Protein AF-A0A6G3MMY3-F1 (afdb_monomer_lite)

Organism: Henneguya salminicola (NCBI:txid69463)

Secondary structure (DSSP, 8-state):
-HHHHHHHHHHHHHHTT-HHHHHHHHHHHHHTT-HHHHHHHHHHHHHHHHHHHHHHHHHH---S-TTTHHHHHHHHHHHHHHHHHHHHHHHHHHHT-TTHHHHHHHHHHHHHHHHHHHHHTT--

Sequence (124 aa):
QIQKILENKCEMCLDQRDNKNVERYFKLLSMVGSHQKGLSLFSRYLTSIINFEFEDSKITLIVSDEELRPVVYIGRLLQIISANIVKYQPMVDTYYGPGEVIYIAREIQSNCIPLLRTLLNQFY

Radius of gyration: 16.22 Å; chains: 1; bounding box: 34×23×50 Å

Structure (mmCIF, N/CA/C/O backbone):
data_AF-A0A6G3MMY3-F1
#
_entry.id   AF-A0A6G3MMY3-F1
#
loop_
_atom_site.group_PDB
_atom_site.id
_atom_site.type_symbol
_atom_site.label_atom_id
_atom_site.label_alt_id
_atom_site.label_comp_id
_atom_site.label_asym_id
_atom_site.label_entity_id
_atom_site.label_seq_id
_atom_site.pdbx_PDB_ins_code
_atom_site.Cartn_x
_atom_site.Cartn_y
_atom_site.Cartn_z
_atom_site.occupancy
_atom_site.B_iso_or_equiv
_atom_site.auth_seq_id
_atom_site.auth_comp_id
_atom_site.auth_asym_id
_atom_site.auth_atom_id
_atom_site.pdbx_PDB_model_num
ATOM 1 N N . GLN A 1 1 ? -9.893 9.400 22.752 1.00 83.31 1 GLN A N 1
ATOM 2 C CA . GLN A 1 1 ? -8.503 9.335 23.267 1.00 83.31 1 GLN A CA 1
ATOM 3 C C . GLN A 1 1 ? -7.758 8.093 22.767 1.00 83.31 1 GLN A C 1
ATOM 5 O O . GLN A 1 1 ? -6.683 8.253 22.210 1.00 83.31 1 GLN A O 1
ATOM 10 N N . ILE A 1 2 ? -8.328 6.884 22.885 1.00 91.31 2 ILE A N 1
ATOM 11 C CA . ILE A 1 2 ? -7.687 5.629 22.429 1.00 91.31 2 ILE A CA 1
ATOM 12 C C . ILE A 1 2 ? -7.460 5.580 20.908 1.00 91.31 2 ILE A C 1
ATOM 14 O O . ILE A 1 2 ? -6.366 5.218 20.490 1.00 91.31 2 ILE A O 1
ATOM 18 N N . GLN A 1 3 ? -8.439 6.006 20.098 1.00 93.69 3 GLN A N 1
ATOM 19 C CA . GLN A 1 3 ? -8.318 6.109 18.631 1.00 93.69 3 GLN A CA 1
ATOM 20 C C . GLN A 1 3 ? -7.018 6.807 18.209 1.00 93.69 3 GLN A C 1
ATOM 22 O O . GLN A 1 3 ? -6.160 6.201 17.581 1.00 93.69 3 GLN A O 1
ATOM 27 N N . LYS A 1 4 ? -6.815 8.040 18.685 1.00 94.44 4 LYS A N 1
ATOM 28 C CA . LYS A 1 4 ? -5.633 8.854 18.375 1.00 94.44 4 LYS 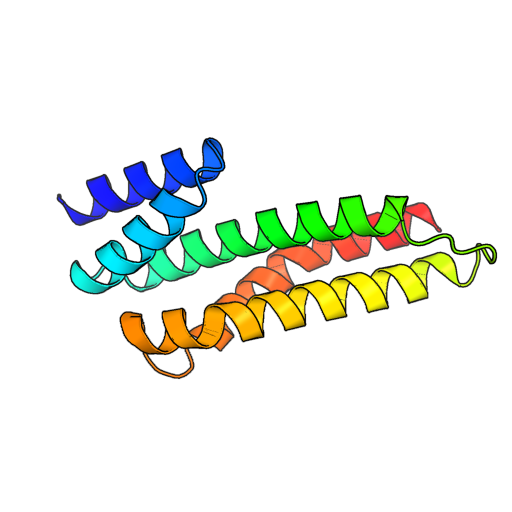A CA 1
ATOM 29 C C . LYS A 1 4 ? -4.312 8.207 18.813 1.00 94.44 4 LYS A C 1
ATOM 31 O O . LYS A 1 4 ? -3.303 8.349 18.135 1.00 94.44 4 LYS A O 1
ATOM 36 N N . ILE A 1 5 ? -4.305 7.469 19.927 1.00 96.19 5 ILE A N 1
ATOM 37 C CA . ILE A 1 5 ? -3.116 6.722 20.372 1.00 96.19 5 ILE A CA 1
ATOM 38 C C . ILE A 1 5 ? -2.790 5.596 19.386 1.00 96.19 5 ILE A C 1
ATOM 40 O O . ILE A 1 5 ? -1.625 5.403 19.046 1.00 96.19 5 ILE A O 1
ATOM 44 N N . LEU A 1 6 ? -3.800 4.848 18.935 1.00 96.38 6 LEU A N 1
ATOM 45 C CA . LEU A 1 6 ? -3.613 3.763 17.972 1.00 96.38 6 LEU A CA 1
ATOM 46 C C . LEU A 1 6 ? -3.219 4.289 16.590 1.00 96.38 6 LEU A C 1
ATOM 48 O O . LEU A 1 6 ? -2.341 3.707 15.963 1.00 96.38 6 LEU A O 1
ATOM 52 N N . GLU A 1 7 ? -3.802 5.404 16.150 1.00 96.25 7 GLU A N 1
ATOM 53 C CA . GLU A 1 7 ? -3.433 6.082 14.903 1.00 96.25 7 GLU A CA 1
ATOM 54 C C . GLU A 1 7 ? -1.963 6.508 14.924 1.00 96.25 7 GLU A C 1
ATOM 56 O O . GLU A 1 7 ? -1.210 6.127 14.031 1.00 96.25 7 GLU A O 1
ATOM 61 N N . ASN A 1 8 ? -1.524 7.196 15.984 1.00 96.44 8 ASN A N 1
ATOM 62 C CA . ASN A 1 8 ? -0.130 7.618 16.134 1.00 96.44 8 ASN A CA 1
ATOM 63 C C . ASN A 1 8 ? 0.830 6.419 16.172 1.00 96.44 8 ASN A C 1
ATOM 65 O O . ASN A 1 8 ? 1.887 6.449 15.552 1.00 96.44 8 ASN A O 1
ATOM 69 N N . LYS A 1 9 ? 0.471 5.341 16.880 1.00 96.19 9 LYS A N 1
ATOM 70 C CA . LYS A 1 9 ? 1.295 4.123 16.915 1.00 96.19 9 LYS A CA 1
ATOM 71 C C . LYS A 1 9 ? 1.379 3.448 15.550 1.00 96.19 9 LYS A C 1
ATOM 73 O O . LYS A 1 9 ? 2.446 2.970 15.183 1.00 96.19 9 LYS A O 1
ATOM 78 N N . CYS A 1 10 ? 0.279 3.428 14.802 1.00 95.25 10 CYS A N 1
ATOM 79 C CA . CYS A 1 10 ? 0.271 2.921 13.437 1.00 95.25 10 CYS A CA 1
ATOM 80 C C . CYS A 1 10 ? 1.193 3.755 12.541 1.00 95.25 10 CYS A C 1
ATOM 82 O O . CYS A 1 10 ? 1.989 3.179 11.807 1.00 95.25 10 CYS A O 1
ATOM 84 N N . GLU A 1 11 ? 1.129 5.086 12.632 1.00 95.69 11 GLU A N 1
ATOM 85 C CA . GLU A 1 11 ? 2.023 5.995 11.901 1.00 95.69 11 GLU A CA 1
ATOM 86 C C . GLU A 1 11 ? 3.497 5.730 12.234 1.00 95.69 11 GLU A C 1
ATOM 88 O O . GLU A 1 11 ? 4.294 5.528 11.325 1.00 95.69 11 GLU A O 1
ATOM 93 N N . MET A 1 12 ? 3.843 5.587 13.516 1.00 95.62 12 MET A N 1
ATOM 94 C CA . MET A 1 12 ? 5.209 5.236 13.924 1.00 95.62 12 MET A CA 1
ATOM 95 C C . MET A 1 12 ? 5.676 3.896 13.337 1.00 95.62 12 MET A C 1
ATOM 97 O O . MET A 1 12 ? 6.826 3.771 12.923 1.00 95.62 12 MET A O 1
ATOM 101 N N . CYS A 1 13 ? 4.800 2.887 13.280 1.00 94.94 13 CYS A N 1
ATOM 102 C CA . CYS A 1 13 ? 5.138 1.601 12.668 1.00 94.94 13 CYS A CA 1
ATOM 103 C C . CYS A 1 13 ? 5.343 1.707 11.151 1.00 94.94 13 CYS A C 1
ATOM 105 O O . CYS A 1 13 ? 6.190 0.990 10.620 1.00 94.94 13 CYS A O 1
ATOM 107 N N . LEU A 1 14 ? 4.619 2.599 10.461 1.00 93.00 14 LEU A N 1
ATOM 108 C CA . LEU A 1 14 ? 4.864 2.886 9.042 1.00 93.00 14 LEU A CA 1
ATOM 109 C C . LEU A 1 14 ? 6.262 3.469 8.842 1.00 93.00 14 LEU A C 1
ATOM 111 O O . LEU A 1 14 ? 7.007 2.985 7.991 1.00 93.00 14 LEU A O 1
ATOM 115 N N . ASP A 1 15 ? 6.628 4.458 9.658 1.00 92.31 15 ASP A N 1
ATOM 116 C CA . ASP A 1 15 ? 7.931 5.124 9.576 1.00 92.31 15 ASP A CA 1
ATOM 117 C C . ASP A 1 15 ? 9.082 4.148 9.876 1.00 92.31 15 ASP A C 1
ATOM 119 O O . ASP A 1 15 ? 10.139 4.201 9.248 1.00 92.31 15 ASP A O 1
ATOM 123 N N . GLN A 1 16 ? 8.855 3.197 10.787 1.00 92.94 16 GLN A N 1
ATOM 124 C CA . GLN A 1 16 ? 9.807 2.142 11.154 1.00 92.94 16 GLN A CA 1
ATOM 125 C C . GLN A 1 16 ? 9.786 0.923 10.218 1.00 92.94 16 GLN A C 1
ATOM 127 O O . GLN A 1 16 ? 10.569 -0.005 10.418 1.00 92.94 16 GLN A O 1
ATOM 132 N N . ARG A 1 17 ? 8.909 0.902 9.202 1.00 88.94 17 ARG A N 1
ATOM 133 C CA . ARG A 1 17 ? 8.686 -0.242 8.294 1.00 88.94 17 ARG A CA 1
ATOM 134 C C . ARG A 1 17 ? 8.362 -1.558 9.021 1.00 88.94 17 ARG A C 1
ATOM 136 O O . ARG A 1 17 ? 8.701 -2.645 8.554 1.00 88.94 17 ARG A O 1
ATOM 143 N N . ASP A 1 18 ? 7.671 -1.474 10.154 1.00 93.25 18 ASP A N 1
ATOM 144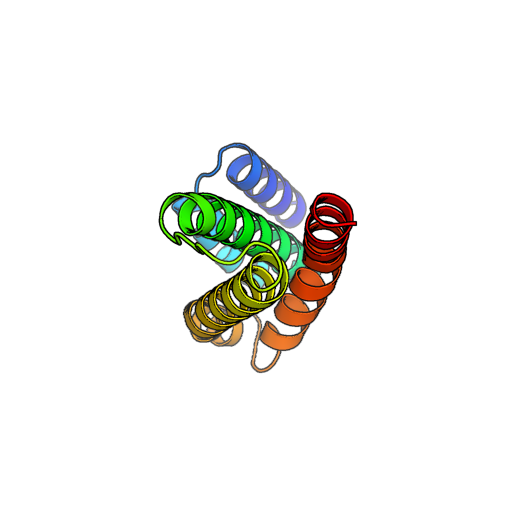 C CA . ASP A 1 18 ? 7.233 -2.639 10.925 1.00 93.25 18 ASP A CA 1
ATOM 145 C C . ASP A 1 18 ? 5.913 -3.190 10.368 1.00 93.25 18 ASP A C 1
ATOM 147 O O . ASP A 1 18 ? 4.823 -2.945 10.893 1.00 93.25 18 ASP A O 1
ATOM 151 N N . ASN A 1 19 ? 6.030 -3.951 9.278 1.00 90.62 19 ASN A N 1
ATOM 152 C CA . ASN A 1 19 ? 4.912 -4.563 8.552 1.00 90.62 19 ASN A CA 1
ATOM 153 C C . ASN A 1 19 ? 3.913 -5.274 9.479 1.00 90.62 19 ASN A C 1
ATOM 155 O O . ASN A 1 19 ? 2.699 -5.086 9.381 1.00 90.62 19 ASN A O 1
ATOM 159 N N . LYS A 1 20 ? 4.430 -6.065 10.425 1.00 92.38 20 LYS A N 1
ATOM 160 C CA . LYS A 1 20 ? 3.609 -6.883 11.321 1.00 92.38 20 LYS A CA 1
ATOM 161 C C . LYS A 1 20 ? 2.751 -6.012 12.231 1.00 92.38 20 LYS A C 1
ATOM 163 O O . LYS A 1 20 ? 1.571 -6.306 12.437 1.00 92.38 20 LYS A O 1
ATOM 168 N N . ASN A 1 21 ? 3.330 -4.954 12.797 1.00 94.62 21 ASN A N 1
ATOM 169 C CA . ASN A 1 21 ? 2.570 -4.062 13.660 1.00 94.62 21 ASN A CA 1
ATOM 170 C C . ASN A 1 21 ? 1.648 -3.129 12.869 1.00 94.62 21 ASN A C 1
ATOM 172 O O . ASN A 1 21 ? 0.561 -2.845 13.367 1.00 94.62 21 ASN A O 1
ATOM 176 N N . VAL A 1 22 ? 1.989 -2.732 11.639 1.00 96.12 22 VAL A N 1
ATOM 177 C CA . VAL A 1 22 ? 1.067 -1.980 10.767 1.00 96.12 22 VAL A CA 1
ATOM 178 C C . VAL A 1 22 ? -0.217 -2.772 10.513 1.00 96.12 22 VAL A C 1
ATOM 180 O O . VAL A 1 22 ? -1.305 -2.263 10.778 1.00 96.12 22 VAL A O 1
ATOM 183 N N . GLU A 1 23 ? -0.119 -4.038 10.095 1.00 95.81 23 GLU A N 1
ATOM 184 C CA . GLU A 1 23 ? -1.302 -4.887 9.879 1.00 95.81 23 GLU A CA 1
ATOM 185 C C . GLU A 1 23 ? -2.106 -5.095 11.170 1.00 95.81 23 GLU A C 1
ATOM 187 O O . GLU A 1 23 ? -3.338 -5.136 11.157 1.00 95.81 23 GLU A O 1
ATOM 192 N N . ARG A 1 24 ? -1.425 -5.197 12.316 1.00 96.81 24 ARG A N 1
ATOM 193 C CA . ARG A 1 24 ? -2.087 -5.296 13.620 1.00 96.81 24 ARG A CA 1
ATOM 194 C C . ARG A 1 24 ? -2.860 -4.022 13.958 1.00 96.81 24 ARG A C 1
ATOM 196 O O . ARG A 1 24 ? -4.016 -4.115 14.369 1.00 96.81 24 ARG A O 1
ATOM 203 N N . TYR A 1 25 ? -2.239 -2.852 13.827 1.00 97.25 25 TYR A N 1
ATOM 204 C CA . TYR A 1 25 ? -2.899 -1.585 14.129 1.00 97.25 25 TYR A CA 1
ATOM 205 C C . TYR A 1 25 ? -4.029 -1.295 13.152 1.00 97.25 25 TYR A C 1
ATOM 207 O O . TYR A 1 25 ? -5.070 -0.830 13.597 1.00 97.25 25 TYR A O 1
ATOM 215 N N . PHE A 1 26 ? -3.886 -1.661 11.879 1.00 97.12 26 PHE A N 1
ATOM 216 C CA . PHE A 1 26 ? -4.975 -1.607 10.908 1.00 97.12 26 PHE A CA 1
ATOM 217 C C . PHE A 1 26 ? -6.217 -2.352 11.420 1.00 97.12 26 PHE A C 1
ATOM 219 O O . PHE A 1 26 ? -7.286 -1.768 11.567 1.00 97.12 26 PHE A O 1
ATOM 226 N N . LYS A 1 27 ? -6.066 -3.609 11.851 1.00 97.38 27 LYS A N 1
ATOM 227 C CA . LYS A 1 27 ? -7.179 -4.377 12.438 1.00 97.38 27 LYS A CA 1
ATOM 228 C C . LYS A 1 27 ? -7.774 -3.684 13.665 1.00 97.38 27 LYS A C 1
ATOM 230 O O . LYS A 1 27 ? -8.990 -3.583 13.780 1.00 97.38 27 LYS A O 1
ATOM 235 N N . LEU A 1 28 ? -6.940 -3.165 14.567 1.00 97.31 28 LEU A N 1
ATOM 236 C CA . LEU A 1 28 ? -7.414 -2.471 15.770 1.00 97.31 28 LEU A CA 1
ATOM 237 C C . LEU A 1 28 ? -8.166 -1.172 15.451 1.00 97.31 28 LEU A C 1
ATOM 239 O O . LEU A 1 28 ? -9.152 -0.869 16.119 1.00 97.31 28 LEU A O 1
ATOM 243 N N . LEU A 1 29 ? -7.729 -0.419 14.440 1.00 97.25 29 LEU A N 1
ATOM 244 C CA . LEU A 1 29 ? -8.355 0.839 14.029 1.00 97.25 29 LEU A CA 1
ATOM 245 C C . LEU A 1 29 ? -9.788 0.627 13.530 1.00 97.25 29 LEU A C 1
ATOM 247 O O . LEU A 1 29 ? -10.654 1.447 13.844 1.00 97.25 29 LEU A O 1
ATOM 251 N N . SER A 1 30 ? -10.059 -0.495 12.851 1.00 96.31 30 SER A N 1
ATOM 252 C CA . SER A 1 30 ? -11.430 -0.876 12.482 1.00 96.31 30 SER A CA 1
ATOM 253 C C . SER A 1 30 ? -12.341 -1.046 13.707 1.00 96.31 30 SER A C 1
ATOM 255 O O . SER A 1 30 ? -13.460 -0.536 13.730 1.00 96.31 30 SER A O 1
ATOM 257 N N . MET A 1 31 ? -11.827 -1.664 14.775 1.00 95.69 31 MET A N 1
ATOM 258 C CA . MET A 1 31 ? -12.591 -2.000 15.983 1.00 95.69 31 MET A CA 1
ATOM 259 C C . MET A 1 31 ? -12.882 -0.790 16.873 1.00 95.69 31 MET A C 1
ATOM 261 O O . MET A 1 31 ? -13.860 -0.791 17.615 1.00 95.69 31 MET A O 1
ATOM 265 N N . VAL A 1 32 ? -12.041 0.247 16.821 1.00 95.19 32 VAL A N 1
ATOM 266 C CA . VAL A 1 32 ? -12.212 1.459 17.641 1.00 95.19 32 VAL A CA 1
ATOM 267 C C . VAL A 1 32 ? -12.955 2.581 16.915 1.00 95.19 32 VAL A C 1
ATOM 269 O O . VAL A 1 32 ? -13.031 3.685 17.446 1.00 95.19 32 VAL A O 1
ATOM 272 N N . GLY A 1 33 ? -13.489 2.335 15.715 1.00 91.81 33 GLY A N 1
ATOM 273 C CA . GLY A 1 33 ? -14.241 3.328 14.941 1.00 91.81 33 GLY A CA 1
ATOM 274 C C . GLY A 1 33 ? -13.384 4.313 14.133 1.00 91.81 33 GLY A C 1
ATOM 275 O O . GLY A 1 33 ? -13.926 5.267 13.585 1.00 91.81 33 GLY A O 1
ATOM 276 N N . SER A 1 34 ? -12.073 4.082 14.001 1.00 95.00 34 SER A N 1
ATOM 277 C CA . SER A 1 34 ? -11.168 4.888 13.158 1.00 95.00 34 SER A CA 1
ATOM 278 C C . SER A 1 34 ? -11.066 4.315 11.738 1.00 95.00 34 SER A C 1
ATOM 280 O O . SER A 1 34 ? -9.970 4.080 11.225 1.00 95.00 34 SER A O 1
ATOM 282 N N . HIS A 1 35 ? -12.213 4.074 11.092 1.00 94.75 35 HIS A N 1
ATOM 283 C CA . HIS A 1 35 ? -12.273 3.405 9.786 1.00 94.75 35 HIS A CA 1
ATOM 284 C C . HIS A 1 35 ? -11.516 4.180 8.694 1.00 94.75 35 HIS A C 1
ATOM 286 O O . HIS A 1 35 ? -10.507 3.715 8.170 1.00 94.75 35 HIS A O 1
ATOM 292 N N . GLN A 1 36 ? -11.938 5.410 8.400 1.00 94.56 36 GLN A N 1
ATOM 293 C CA . GLN A 1 36 ? -11.358 6.197 7.306 1.00 94.56 36 GLN A CA 1
ATOM 294 C C . GLN A 1 36 ? -9.854 6.452 7.489 1.00 94.56 36 GLN A C 1
ATOM 296 O O . GLN A 1 36 ? -9.068 6.327 6.550 1.00 94.56 36 GLN A O 1
ATOM 301 N N . LYS A 1 37 ? -9.430 6.768 8.720 1.00 95.94 37 LYS A N 1
ATOM 302 C CA . LYS A 1 37 ? -8.013 6.986 9.031 1.00 95.94 37 LYS A CA 1
ATOM 303 C C . LYS A 1 37 ? -7.206 5.694 8.894 1.00 95.94 37 LYS A C 1
ATOM 305 O O . LYS A 1 37 ? -6.110 5.736 8.346 1.00 95.94 37 LYS A O 1
ATOM 310 N N . GLY A 1 38 ? -7.745 4.559 9.339 1.00 96.94 38 GLY A N 1
ATOM 311 C CA . GLY A 1 38 ? -7.107 3.255 9.168 1.00 96.94 38 GLY A CA 1
ATOM 312 C C . GLY A 1 38 ? -6.910 2.880 7.700 1.00 96.94 38 GLY A C 1
ATOM 313 O O . GLY A 1 38 ? -5.804 2.499 7.328 1.00 96.94 38 GLY A O 1
ATOM 314 N N . LEU A 1 39 ? -7.928 3.081 6.855 1.00 97.44 39 LEU A N 1
ATOM 315 C CA . LEU A 1 39 ? -7.814 2.878 5.407 1.00 97.44 39 LEU A CA 1
ATOM 316 C C . LEU A 1 39 ? -6.752 3.789 4.789 1.00 97.44 39 LEU A C 1
ATOM 318 O O . LEU A 1 39 ? -5.890 3.306 4.068 1.00 97.44 39 LEU A O 1
ATOM 322 N N . SER A 1 40 ? -6.748 5.084 5.120 1.00 96.50 40 SER A N 1
ATOM 323 C CA . SER A 1 40 ? -5.737 6.032 4.627 1.00 96.50 40 SER A CA 1
ATOM 324 C C . SER A 1 40 ? -4.306 5.631 5.024 1.00 96.50 40 SER A C 1
ATOM 326 O O . SER A 1 40 ? -3.395 5.638 4.192 1.00 96.50 40 SER A O 1
ATOM 328 N N . LEU A 1 41 ? -4.091 5.224 6.280 1.00 96.31 41 LEU A N 1
ATOM 329 C CA . LEU A 1 41 ? -2.788 4.742 6.753 1.00 96.31 41 LEU A CA 1
ATOM 330 C C . LEU A 1 41 ? -2.363 3.453 6.047 1.00 96.31 41 LEU A C 1
ATOM 332 O O . LEU A 1 41 ? -1.193 3.299 5.698 1.00 96.31 41 LEU A O 1
ATOM 336 N N . PHE A 1 42 ? -3.307 2.554 5.785 1.00 96.75 42 PHE A N 1
ATOM 337 C CA . PHE A 1 42 ? -3.032 1.313 5.074 1.00 96.75 42 PHE A CA 1
ATOM 338 C C . PHE A 1 42 ? -2.788 1.533 3.574 1.00 96.75 42 PHE A C 1
ATOM 340 O O . PHE A 1 42 ? -1.927 0.885 2.991 1.00 96.75 42 PHE A O 1
ATOM 347 N N . SER A 1 43 ? -3.430 2.516 2.944 1.00 96.50 43 SER A N 1
ATOM 348 C CA . SER A 1 43 ? -3.088 2.928 1.577 1.00 96.50 43 SER A CA 1
ATOM 349 C C . SER A 1 43 ? -1.653 3.446 1.486 1.00 96.50 43 SER A C 1
ATOM 351 O O . SER A 1 43 ? -0.922 3.091 0.558 1.00 96.50 43 SER A O 1
ATOM 353 N N . ARG A 1 44 ? -1.207 4.243 2.470 1.00 95.44 44 ARG A N 1
ATOM 354 C CA . ARG A 1 44 ? 0.193 4.702 2.569 1.00 95.44 44 ARG A CA 1
ATOM 355 C C . ARG A 1 44 ? 1.157 3.532 2.755 1.00 95.44 44 ARG A C 1
ATOM 357 O O . ARG A 1 44 ? 2.212 3.511 2.127 1.00 95.44 44 ARG A O 1
ATOM 364 N N . TYR A 1 45 ? 0.780 2.564 3.587 1.00 95.81 45 TYR A N 1
ATOM 365 C CA . TYR A 1 45 ? 1.531 1.330 3.782 1.00 95.81 45 TYR A CA 1
ATOM 366 C C . TYR A 1 45 ? 1.723 0.554 2.477 1.00 95.81 45 TYR A C 1
ATOM 368 O O . TYR A 1 45 ? 2.848 0.264 2.084 1.00 95.81 45 TYR A O 1
ATOM 376 N N . LEU A 1 46 ? 0.633 0.261 1.767 1.00 95.81 46 LEU A N 1
ATOM 377 C CA . LEU A 1 46 ? 0.711 -0.483 0.514 1.00 95.81 46 LEU A CA 1
ATOM 378 C C . LEU A 1 46 ? 1.483 0.289 -0.553 1.00 95.81 46 LEU A C 1
ATOM 380 O O . LEU A 1 46 ? 2.273 -0.306 -1.274 1.00 95.81 46 LEU A O 1
ATOM 384 N N . THR A 1 47 ? 1.328 1.614 -0.610 1.00 95.00 47 THR A N 1
ATOM 385 C CA . THR A 1 47 ? 2.123 2.461 -1.511 1.00 95.00 47 THR A CA 1
ATOM 386 C C . THR A 1 47 ? 3.626 2.301 -1.246 1.00 95.00 47 THR A C 1
ATOM 388 O O . THR A 1 47 ? 4.407 2.223 -2.192 1.00 95.00 47 THR A O 1
ATOM 391 N N . SER A 1 48 ? 4.059 2.217 0.019 1.00 93.25 48 SER A N 1
ATOM 392 C CA . SER A 1 48 ? 5.483 2.049 0.339 1.00 93.25 48 SER A CA 1
ATOM 393 C C . SER A 1 48 ? 6.015 0.664 -0.048 1.00 93.25 48 SER A C 1
ATOM 395 O O . SER A 1 48 ? 7.126 0.581 -0.573 1.00 93.25 48 SER A O 1
ATOM 397 N N . ILE A 1 49 ? 5.213 -0.394 0.128 1.00 94.31 49 ILE A N 1
ATOM 398 C CA . ILE A 1 49 ? 5.534 -1.750 -0.350 1.00 94.31 49 ILE A CA 1
ATOM 399 C C . ILE A 1 49 ? 5.653 -1.764 -1.872 1.00 94.31 49 ILE A C 1
ATOM 401 O O . ILE A 1 49 ? 6.661 -2.219 -2.400 1.00 94.31 49 ILE A O 1
ATOM 405 N N . ILE A 1 50 ? 4.655 -1.222 -2.571 1.00 94.62 50 ILE A N 1
ATOM 406 C CA . ILE A 1 50 ? 4.602 -1.187 -4.036 1.00 94.62 50 ILE A CA 1
ATOM 407 C C . ILE A 1 50 ? 5.817 -0.452 -4.599 1.00 94.62 50 ILE A C 1
ATOM 409 O O . ILE A 1 50 ? 6.446 -0.944 -5.530 1.00 94.62 50 ILE A O 1
ATOM 413 N N . ASN A 1 51 ? 6.180 0.696 -4.020 1.00 92.25 51 ASN A N 1
ATOM 414 C CA . ASN A 1 51 ? 7.364 1.438 -4.442 1.00 92.25 51 ASN A CA 1
ATOM 415 C C . ASN A 1 51 ? 8.639 0.611 -4.242 1.00 92.25 51 ASN A C 1
ATOM 417 O O . ASN A 1 51 ? 9.475 0.562 -5.137 1.00 92.25 51 ASN A O 1
ATOM 421 N N . PHE A 1 52 ? 8.783 -0.061 -3.097 1.00 92.25 52 PHE A N 1
ATOM 422 C CA . PHE A 1 52 ? 9.935 -0.920 -2.835 1.00 92.25 52 PHE A CA 1
ATOM 423 C C . PHE A 1 52 ? 10.022 -2.090 -3.827 1.00 92.25 52 PHE A C 1
ATOM 425 O O . PHE A 1 52 ? 11.064 -2.287 -4.446 1.00 92.25 52 PHE A O 1
ATOM 432 N N . GLU A 1 53 ? 8.922 -2.821 -4.029 1.00 94.44 53 GLU A N 1
ATOM 433 C CA . GLU A 1 53 ? 8.845 -3.936 -4.982 1.00 94.44 53 GLU A CA 1
ATOM 434 C C . GLU A 1 53 ? 9.087 -3.473 -6.424 1.00 94.44 53 GLU A C 1
ATOM 436 O O . GLU A 1 53 ? 9.692 -4.188 -7.222 1.00 94.44 53 GLU A O 1
ATOM 441 N N . PHE A 1 54 ? 8.640 -2.266 -6.774 1.00 92.88 54 PHE A N 1
ATOM 442 C CA . PHE A 1 54 ? 8.862 -1.701 -8.096 1.00 92.88 54 PHE A CA 1
ATOM 443 C C . PHE A 1 54 ? 10.329 -1.331 -8.330 1.00 92.88 54 PHE A C 1
ATOM 445 O O . PHE A 1 54 ? 10.877 -1.701 -9.370 1.00 92.88 54 PHE A O 1
ATOM 452 N N . GLU A 1 55 ? 10.978 -0.657 -7.377 1.00 90.56 55 GLU A N 1
ATOM 453 C CA . GLU A 1 55 ? 12.414 -0.360 -7.453 1.00 90.56 55 GLU A CA 1
ATOM 454 C C . GLU A 1 55 ? 13.249 -1.642 -7.561 1.00 90.56 55 GLU A C 1
ATOM 456 O O . GLU A 1 55 ? 14.101 -1.739 -8.442 1.00 90.56 55 GLU A O 1
ATOM 461 N N . ASP A 1 56 ? 12.944 -2.656 -6.749 1.00 92.56 56 ASP A N 1
ATOM 462 C CA . ASP A 1 56 ? 13.602 -3.966 -6.812 1.00 92.56 56 ASP A CA 1
ATOM 463 C C . ASP A 1 56 ? 13.374 -4.658 -8.171 1.00 92.56 56 ASP A C 1
ATOM 465 O O . ASP A 1 5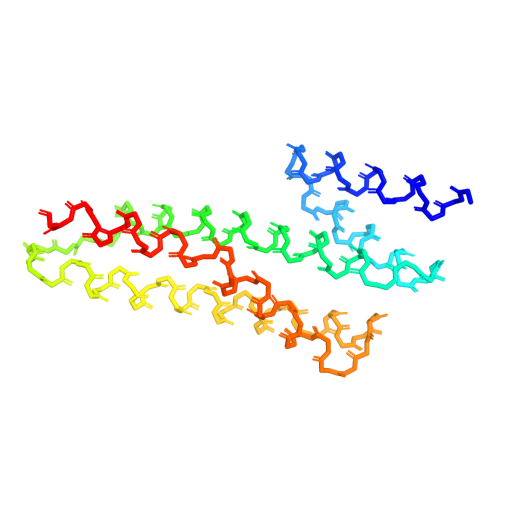6 ? 14.296 -5.195 -8.793 1.00 92.56 56 ASP A O 1
ATOM 469 N N . SER A 1 57 ? 12.157 -4.555 -8.717 1.00 90.94 57 SER A N 1
ATOM 470 C CA . SER A 1 57 ? 11.851 -5.113 -10.035 1.00 90.94 57 SER A CA 1
ATOM 471 C C . SER A 1 57 ? 12.627 -4.445 -11.170 1.00 90.94 57 SER A C 1
ATOM 473 O O . SER A 1 57 ? 12.989 -5.123 -12.123 1.00 90.94 57 SER A O 1
ATOM 475 N N . LYS A 1 58 ? 12.946 -3.148 -11.076 1.00 86.88 58 LYS A N 1
ATOM 476 C CA . LYS A 1 58 ? 13.750 -2.458 -12.098 1.00 86.88 58 LYS A CA 1
ATOM 477 C C . LYS A 1 58 ? 15.201 -2.939 -12.134 1.00 86.88 58 LYS A C 1
ATOM 479 O O . LYS A 1 58 ? 15.817 -2.892 -13.191 1.00 86.88 58 LYS A O 1
ATOM 484 N N . ILE A 1 59 ? 15.738 -3.421 -11.011 1.00 83.81 59 ILE A N 1
ATOM 485 C CA . ILE A 1 59 ? 17.090 -4.000 -10.945 1.00 83.81 59 ILE A CA 1
ATOM 486 C C . ILE A 1 59 ? 17.131 -5.348 -11.676 1.00 83.81 59 ILE A C 1
ATOM 488 O O . ILE A 1 59 ? 18.109 -5.672 -12.345 1.00 83.81 59 ILE A O 1
ATOM 492 N N . THR A 1 60 ? 16.065 -6.139 -11.551 1.00 83.88 60 THR A N 1
ATOM 493 C CA . THR A 1 60 ? 15.997 -7.503 -12.100 1.00 83.88 60 THR A CA 1
ATOM 494 C C . THR A 1 60 ? 15.472 -7.558 -13.533 1.00 83.88 60 THR A C 1
ATOM 496 O O . THR A 1 60 ? 15.765 -8.503 -14.267 1.00 83.88 60 THR A O 1
ATOM 499 N N . LEU A 1 61 ? 14.707 -6.552 -13.955 1.00 85.81 61 LEU A N 1
ATOM 500 C CA . LEU A 1 61 ? 14.043 -6.522 -15.248 1.00 85.81 61 LEU A CA 1
ATOM 501 C C . LEU A 1 61 ? 14.911 -5.809 -16.293 1.00 85.81 61 LEU A C 1
ATOM 503 O O . LEU A 1 61 ? 14.831 -4.599 -16.492 1.00 85.81 61 LEU A O 1
ATOM 507 N N . ILE A 1 62 ? 15.752 -6.588 -16.971 1.00 82.69 62 ILE A N 1
ATOM 508 C CA . ILE A 1 62 ? 16.646 -6.089 -18.020 1.00 82.69 62 ILE A CA 1
ATOM 509 C C . ILE A 1 62 ? 15.841 -5.861 -19.305 1.00 82.69 62 ILE A C 1
ATOM 511 O O . ILE A 1 62 ? 15.410 -6.815 -19.951 1.00 82.69 62 ILE A O 1
ATOM 515 N N . VAL A 1 63 ? 15.667 -4.595 -19.696 1.00 84.81 63 VAL A N 1
ATOM 516 C CA . VAL A 1 63 ? 15.084 -4.213 -20.994 1.00 84.81 63 VAL A CA 1
ATOM 517 C C . VAL A 1 63 ? 16.185 -3.653 -21.887 1.00 84.81 63 VAL A C 1
ATOM 519 O O . VAL A 1 63 ? 16.694 -2.553 -21.649 1.00 84.81 63 VAL A O 1
ATOM 522 N N . SER A 1 64 ? 16.563 -4.437 -22.898 1.00 84.25 64 SER A N 1
ATOM 523 C CA . SER A 1 64 ? 17.617 -4.093 -23.860 1.00 84.25 64 SER A CA 1
ATOM 524 C C . SER A 1 64 ? 17.224 -2.948 -24.791 1.00 84.25 64 SER A C 1
ATOM 526 O O . SER A 1 64 ? 18.085 -2.187 -25.210 1.00 84.25 64 SER A O 1
ATOM 528 N N . ASP A 1 65 ? 15.934 -2.836 -25.102 1.00 87.75 65 ASP A N 1
ATOM 529 C CA . ASP A 1 65 ? 15.379 -1.771 -25.931 1.00 87.75 65 ASP A CA 1
ATOM 530 C C . ASP A 1 65 ? 15.014 -0.562 -25.054 1.00 87.75 65 ASP A C 1
ATOM 532 O O . ASP A 1 65 ? 14.165 -0.651 -24.161 1.00 87.75 65 ASP A O 1
ATOM 536 N N . GLU A 1 66 ? 15.698 0.559 -25.277 1.00 83.94 66 GLU A N 1
ATOM 537 C CA . GLU A 1 66 ? 15.502 1.785 -24.500 1.00 83.94 66 GLU A CA 1
ATOM 538 C C . GLU A 1 66 ? 14.149 2.446 -24.767 1.00 83.94 66 GLU A C 1
ATOM 540 O O . GLU A 1 66 ? 13.562 2.992 -23.834 1.00 83.94 66 GLU A O 1
ATOM 545 N N . GLU A 1 67 ? 13.617 2.334 -25.986 1.00 85.19 67 GLU A N 1
ATOM 546 C CA . GLU A 1 67 ? 12.323 2.910 -26.365 1.00 85.19 67 GLU A CA 1
ATOM 547 C C . GLU A 1 67 ? 11.162 2.136 -25.727 1.00 85.19 67 GLU A C 1
ATOM 549 O O . GLU A 1 67 ? 10.138 2.715 -25.359 1.00 85.19 67 GLU A O 1
ATOM 554 N N . LEU A 1 68 ? 11.328 0.823 -25.531 1.00 87.19 68 LEU A N 1
ATOM 555 C CA . LEU A 1 68 ? 10.321 -0.027 -24.885 1.00 87.19 68 LEU A CA 1
ATOM 556 C C . LEU A 1 68 ? 10.387 0.000 -23.353 1.00 87.19 68 LEU A C 1
ATOM 558 O O . LEU A 1 68 ? 9.387 -0.295 -22.688 1.00 87.19 68 LEU A O 1
ATOM 562 N N . ARG A 1 69 ? 11.535 0.365 -22.769 1.00 86.75 69 ARG A N 1
ATOM 563 C CA . ARG A 1 69 ? 11.762 0.367 -21.312 1.00 86.75 69 ARG A CA 1
ATOM 564 C C . ARG A 1 69 ? 10.678 1.106 -20.505 1.00 86.75 69 ARG A C 1
ATOM 566 O O . ARG A 1 69 ? 10.216 0.522 -19.519 1.00 86.75 69 ARG A O 1
ATOM 573 N N . PRO A 1 70 ? 10.193 2.305 -20.895 1.00 85.00 70 PRO A N 1
ATOM 574 C CA . 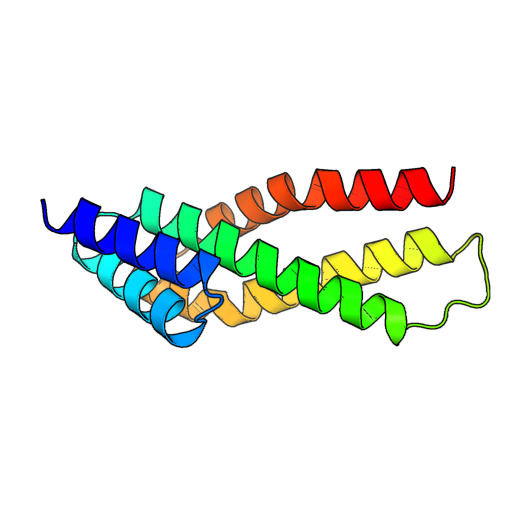PRO A 1 70 ? 9.144 3.002 -20.152 1.00 85.00 70 PRO A CA 1
ATOM 575 C C . PRO A 1 70 ? 7.837 2.205 -20.114 1.00 85.00 70 PRO A C 1
ATOM 577 O O . PRO A 1 70 ? 7.243 2.029 -19.051 1.00 85.00 70 PRO A O 1
ATOM 580 N N . VAL A 1 71 ? 7.405 1.677 -21.264 1.00 88.56 71 VAL A N 1
ATOM 581 C CA . VAL A 1 71 ? 6.153 0.915 -21.398 1.00 88.56 71 VAL A CA 1
ATOM 582 C C . VAL A 1 71 ? 6.208 -0.358 -20.559 1.00 88.56 71 VAL A C 1
ATOM 584 O O . VAL A 1 71 ? 5.259 -0.680 -19.840 1.00 88.56 71 VAL A O 1
ATOM 587 N N . VAL A 1 72 ? 7.344 -1.055 -20.598 1.00 90.94 72 VAL A N 1
ATOM 588 C CA . VAL A 1 72 ? 7.568 -2.272 -19.816 1.00 90.94 72 VAL A CA 1
ATOM 589 C C . VAL A 1 72 ? 7.532 -1.975 -18.313 1.00 90.94 72 VAL A C 1
ATOM 591 O O . VAL A 1 72 ? 6.869 -2.692 -17.559 1.00 90.94 72 VAL A O 1
ATOM 594 N N . TYR A 1 73 ? 8.178 -0.898 -17.863 1.00 90.31 73 TYR A N 1
ATOM 595 C CA . TYR A 1 73 ? 8.154 -0.506 -16.455 1.00 90.31 73 TYR A CA 1
ATOM 596 C C . TYR A 1 73 ? 6.761 -0.073 -15.981 1.00 90.31 73 TYR A C 1
ATOM 598 O O . TYR A 1 73 ? 6.351 -0.450 -14.883 1.00 90.31 73 TYR A O 1
ATOM 606 N N . ILE A 1 74 ? 5.994 0.648 -16.804 1.00 89.56 74 ILE A N 1
ATOM 607 C CA . ILE A 1 74 ? 4.594 0.985 -16.500 1.00 89.56 74 ILE A CA 1
ATOM 608 C C . ILE A 1 74 ? 3.770 -0.293 -16.322 1.00 89.56 74 ILE A C 1
ATOM 610 O O . ILE A 1 74 ? 3.065 -0.441 -15.321 1.00 89.56 74 ILE A O 1
ATOM 614 N N . GLY A 1 75 ? 3.892 -1.241 -17.256 1.00 91.75 75 GLY A N 1
ATOM 615 C CA . GLY A 1 75 ? 3.224 -2.538 -17.161 1.00 91.75 75 GLY A CA 1
ATOM 616 C C . GLY A 1 75 ? 3.595 -3.284 -15.877 1.00 91.75 75 GLY A C 1
ATOM 617 O O . GLY A 1 75 ? 2.720 -3.820 -15.194 1.00 91.75 75 GLY A O 1
ATOM 618 N N . ARG A 1 76 ? 4.876 -3.255 -15.496 1.00 93.38 76 ARG A N 1
ATOM 619 C CA . ARG A 1 76 ? 5.358 -3.882 -14.263 1.00 93.38 76 ARG A CA 1
ATOM 620 C C . ARG A 1 76 ? 4.779 -3.233 -13.005 1.00 93.38 76 ARG A C 1
ATOM 622 O O . ARG A 1 76 ? 4.323 -3.954 -12.120 1.00 93.38 76 ARG A O 1
ATOM 629 N N . LEU A 1 77 ? 4.741 -1.903 -12.933 1.00 92.31 77 LEU A N 1
ATOM 630 C CA . LEU A 1 77 ? 4.150 -1.184 -11.801 1.00 92.31 77 LEU A CA 1
ATOM 631 C C . LEU A 1 77 ? 2.665 -1.535 -11.626 1.00 92.31 77 LEU A C 1
ATOM 633 O O . LEU A 1 77 ? 2.226 -1.821 -10.514 1.00 92.31 77 LEU A O 1
ATOM 637 N N . LEU A 1 78 ? 1.897 -1.574 -12.720 1.00 92.94 78 LEU A N 1
ATOM 638 C CA . LEU A 1 78 ? 0.474 -1.933 -12.679 1.00 92.94 78 LEU A CA 1
ATOM 639 C C . LEU A 1 78 ? 0.248 -3.366 -12.177 1.00 92.94 78 LEU A C 1
ATOM 641 O O . LEU A 1 78 ? -0.670 -3.601 -11.389 1.00 92.94 78 LEU A O 1
ATOM 645 N N . GLN A 1 79 ? 1.100 -4.313 -12.580 1.00 95.31 79 GLN A N 1
ATOM 646 C CA . GLN A 1 79 ? 1.054 -5.688 -12.073 1.00 95.31 79 GLN A CA 1
ATOM 647 C C . GLN A 1 79 ? 1.319 -5.749 -10.564 1.00 95.31 79 GLN A C 1
ATOM 649 O O . GLN A 1 79 ? 0.584 -6.425 -9.848 1.00 95.31 79 GLN A O 1
ATOM 654 N N . ILE A 1 80 ? 2.330 -5.023 -10.074 1.00 95.81 80 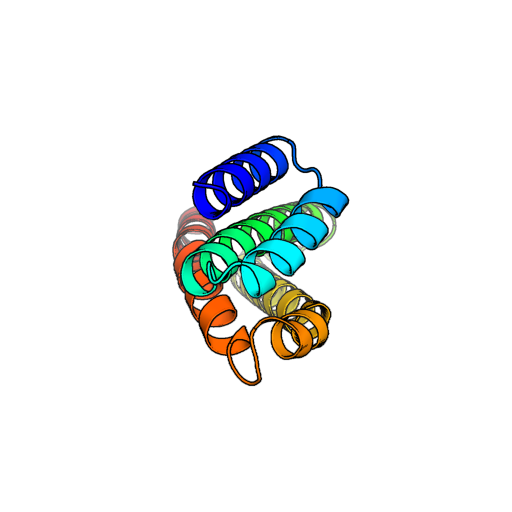ILE A N 1
ATOM 655 C CA . ILE A 1 80 ? 2.679 -4.969 -8.644 1.00 95.81 80 ILE A CA 1
ATOM 656 C C . ILE A 1 80 ? 1.535 -4.361 -7.822 1.00 95.81 80 ILE A C 1
ATOM 658 O O . ILE A 1 80 ? 1.164 -4.909 -6.780 1.00 95.81 80 ILE A O 1
ATOM 662 N N . ILE A 1 81 ? 0.931 -3.269 -8.306 1.00 94.81 81 ILE A N 1
ATOM 663 C CA . ILE A 1 81 ? -0.242 -2.646 -7.676 1.00 94.81 81 ILE A CA 1
ATOM 664 C C . ILE A 1 81 ? -1.393 -3.655 -7.586 1.00 94.81 81 ILE A C 1
ATOM 666 O O . ILE A 1 81 ? -1.945 -3.869 -6.506 1.00 94.81 81 ILE A O 1
ATOM 670 N N . SER A 1 82 ? -1.735 -4.305 -8.704 1.00 95.81 82 SER A N 1
ATOM 671 C CA . SER A 1 82 ? -2.825 -5.283 -8.756 1.00 95.81 82 SER A CA 1
ATOM 672 C C . SER A 1 82 ? -2.582 -6.461 -7.808 1.00 95.81 82 SER A C 1
ATOM 674 O O . SER A 1 82 ? -3.475 -6.818 -7.040 1.00 95.81 82 SER A O 1
ATOM 676 N N . ALA A 1 83 ? -1.364 -7.011 -7.792 1.00 97.31 83 ALA A N 1
ATOM 677 C CA . ALA A 1 83 ? -0.999 -8.123 -6.921 1.00 97.31 83 ALA A CA 1
ATOM 678 C C . ALA A 1 83 ? -1.146 -7.767 -5.432 1.00 97.31 83 ALA A C 1
ATOM 680 O O . ALA A 1 83 ? -1.708 -8.552 -4.667 1.00 97.31 83 ALA A O 1
ATOM 681 N N . ASN A 1 84 ? -0.703 -6.574 -5.020 1.00 96.56 84 ASN A N 1
ATOM 682 C CA . ASN A 1 84 ? -0.834 -6.122 -3.633 1.00 96.56 84 ASN A CA 1
ATOM 683 C C . ASN A 1 84 ? -2.294 -5.860 -3.238 1.00 96.56 84 ASN A C 1
ATOM 685 O O . ASN A 1 84 ? -2.708 -6.254 -2.148 1.00 96.56 84 ASN A O 1
ATOM 689 N N . ILE A 1 85 ? -3.098 -5.262 -4.122 1.00 96.38 85 ILE A N 1
ATOM 690 C CA . ILE A 1 85 ? -4.533 -5.061 -3.876 1.00 96.38 85 ILE A CA 1
ATOM 691 C C . ILE A 1 85 ? -5.234 -6.410 -3.666 1.00 96.38 85 ILE A C 1
ATOM 693 O O . ILE A 1 85 ? -5.910 -6.592 -2.655 1.00 96.38 85 ILE A O 1
ATOM 697 N N . VAL A 1 86 ? -5.022 -7.376 -4.566 1.00 97.06 86 VAL A N 1
ATOM 698 C CA . VAL A 1 86 ? -5.627 -8.717 -4.475 1.00 97.06 86 VAL A CA 1
ATOM 699 C C . VAL A 1 86 ? -5.171 -9.449 -3.210 1.00 97.06 86 VAL A C 1
ATOM 701 O O . VAL A 1 86 ? -5.990 -10.050 -2.517 1.00 97.06 86 VAL A O 1
ATOM 704 N N . LYS A 1 87 ? -3.880 -9.364 -2.868 1.00 97.00 87 LYS A N 1
ATOM 705 C CA . LYS A 1 87 ? -3.308 -9.985 -1.664 1.00 97.00 87 LYS A CA 1
ATOM 706 C C . LYS A 1 87 ? -3.984 -9.499 -0.381 1.00 97.00 87 LYS A C 1
ATOM 708 O O . LYS A 1 87 ? -4.243 -10.303 0.512 1.00 97.00 87 LYS A O 1
ATOM 713 N N . TYR A 1 88 ? -4.243 -8.196 -0.271 1.00 96.62 88 TYR A N 1
ATOM 714 C CA . TYR A 1 88 ? -4.749 -7.590 0.962 1.00 96.62 88 TYR A CA 1
ATOM 715 C C . TYR A 1 88 ? -6.269 -7.411 1.003 1.00 96.62 88 TYR A C 1
ATOM 717 O O . TYR A 1 88 ? -6.810 -7.182 2.087 1.00 96.62 88 TYR A O 1
ATOM 725 N N . GLN A 1 89 ? -6.966 -7.589 -0.122 1.00 97.25 89 GLN A N 1
ATOM 726 C CA . GLN A 1 89 ? -8.423 -7.499 -0.199 1.00 97.25 89 GLN A CA 1
ATOM 727 C C . GLN A 1 89 ? -9.152 -8.327 0.877 1.00 97.25 89 GLN A C 1
ATOM 729 O O . GLN A 1 89 ? -9.988 -7.744 1.565 1.00 97.25 89 GLN A O 1
ATOM 734 N N . PRO A 1 90 ? -8.828 -9.615 1.131 1.00 97.44 90 PRO A N 1
ATOM 735 C CA . PRO A 1 90 ? -9.556 -10.399 2.132 1.00 97.44 90 PRO A CA 1
ATOM 736 C C . PRO A 1 90 ? -9.489 -9.790 3.536 1.00 97.44 90 PRO A C 1
ATOM 738 O O . PRO A 1 90 ? -10.458 -9.842 4.292 1.00 97.44 90 PRO A O 1
ATOM 741 N N . MET A 1 91 ? -8.351 -9.187 3.894 1.00 96.69 91 MET A N 1
ATOM 742 C CA . MET A 1 91 ? -8.191 -8.517 5.183 1.00 96.69 91 MET A CA 1
ATOM 743 C C . MET A 1 91 ? -9.010 -7.226 5.237 1.00 96.69 91 MET A C 1
ATOM 745 O O . MET A 1 91 ? -9.665 -6.965 6.241 1.00 96.69 91 MET A O 1
ATOM 749 N N . VAL A 1 92 ? -8.993 -6.429 4.169 1.00 97.88 92 VAL A N 1
ATOM 750 C CA . VAL A 1 92 ? -9.792 -5.199 4.089 1.00 97.88 92 VAL A CA 1
ATOM 751 C C . VAL A 1 92 ? -11.280 -5.529 4.199 1.00 97.88 92 VAL A C 1
ATOM 753 O O . VAL A 1 92 ? -11.950 -4.985 5.071 1.00 97.88 92 VAL A O 1
ATOM 756 N N . ASP A 1 93 ? -11.763 -6.494 3.417 1.00 97.50 93 ASP A N 1
ATOM 757 C CA . ASP A 1 93 ? -13.168 -6.905 3.424 1.00 97.50 93 ASP A CA 1
ATOM 758 C C . ASP A 1 93 ? -13.596 -7.451 4.801 1.00 97.50 93 ASP A C 1
ATOM 760 O O . ASP A 1 93 ? -14.701 -7.172 5.260 1.00 97.50 93 ASP A O 1
ATOM 764 N N . THR A 1 94 ? -12.705 -8.167 5.502 1.00 97.75 94 THR A N 1
ATOM 765 C CA . THR A 1 94 ? -12.982 -8.720 6.843 1.00 97.75 94 THR A CA 1
ATOM 766 C C . THR A 1 94 ? -13.131 -7.643 7.919 1.00 97.75 94 THR A C 1
ATOM 768 O O . THR A 1 94 ? -13.990 -7.767 8.790 1.00 97.75 94 THR A O 1
ATOM 771 N N . TYR A 1 95 ? -12.268 -6.623 7.918 1.00 97.38 95 TYR A N 1
ATOM 772 C CA . TYR A 1 95 ? -12.189 -5.663 9.028 1.00 97.38 95 TYR A CA 1
ATOM 773 C C . TYR A 1 95 ? -12.888 -4.335 8.740 1.00 97.38 95 TYR A C 1
ATOM 775 O O . TYR A 1 95 ? -13.376 -3.707 9.672 1.00 97.38 95 TYR A O 1
ATOM 783 N N . TYR A 1 96 ? -12.940 -3.910 7.481 1.00 97.38 96 TYR A N 1
ATOM 784 C CA . TYR A 1 96 ? -13.477 -2.610 7.075 1.00 97.38 96 TYR A CA 1
ATOM 785 C C . TYR A 1 96 ? -14.763 -2.723 6.253 1.00 97.38 96 TYR A C 1
ATOM 787 O O . TYR A 1 96 ? -15.513 -1.756 6.163 1.00 97.38 96 TYR A O 1
ATOM 795 N N . GLY A 1 97 ? -15.051 -3.912 5.722 1.00 96.12 97 GLY A N 1
ATOM 796 C CA . GLY A 1 97 ? -16.264 -4.201 4.974 1.00 96.12 97 GLY A CA 1
ATOM 797 C C . GLY A 1 97 ? -16.035 -4.305 3.465 1.00 96.12 97 GLY A C 1
ATOM 798 O O . GLY A 1 97 ? -15.009 -3.860 2.940 1.00 96.12 97 GLY A O 1
ATOM 799 N N . PRO A 1 98 ? -16.991 -4.927 2.755 1.00 94.62 98 PRO A N 1
ATOM 800 C CA . PRO A 1 98 ? -16.860 -5.209 1.335 1.00 94.62 98 PRO A CA 1
ATOM 801 C C . PRO A 1 98 ? -16.775 -3.918 0.518 1.00 94.62 98 PRO A C 1
ATOM 803 O O . PRO A 1 98 ? -17.604 -3.020 0.660 1.00 94.62 98 PRO A O 1
ATOM 806 N N . GLY A 1 99 ? -15.799 -3.855 -0.387 1.00 92.38 99 GLY A N 1
ATOM 807 C CA . GLY A 1 99 ? -15.645 -2.743 -1.330 1.00 92.38 99 GLY A CA 1
ATOM 808 C C . GLY A 1 99 ? -14.746 -1.605 -0.842 1.00 92.38 99 GLY A C 1
ATOM 809 O O . GLY A 1 99 ? -14.311 -0.800 -1.664 1.00 92.38 99 GLY A O 1
ATOM 810 N N . GLU A 1 100 ? -14.350 -1.585 0.434 1.00 96.88 100 GLU A N 1
ATOM 811 C CA . GLU A 1 100 ? -13.374 -0.614 0.961 1.00 96.88 100 GLU A CA 1
ATOM 812 C C . GLU A 1 100 ? -11.985 -0.766 0.314 1.00 96.88 100 GLU A C 1
ATOM 814 O O . GLU A 1 100 ? -11.178 0.165 0.281 1.00 96.88 100 GLU A O 1
ATOM 819 N N . VAL A 1 101 ? -11.716 -1.914 -0.314 1.00 96.00 101 VAL A N 1
ATOM 820 C CA . VAL A 1 101 ? -10.524 -2.104 -1.149 1.00 96.00 101 VAL A CA 1
ATOM 821 C C . VAL A 1 101 ? -10.471 -1.119 -2.330 1.00 96.00 101 VAL A C 1
ATOM 823 O O . VAL A 1 101 ? -9.385 -0.732 -2.758 1.00 96.00 101 VAL A O 1
ATOM 826 N N . ILE A 1 102 ? -11.621 -0.646 -2.828 1.00 95.31 102 ILE A N 1
ATOM 827 C CA . ILE A 1 102 ? -11.694 0.348 -3.912 1.00 95.31 102 ILE A CA 1
ATOM 828 C C . ILE A 1 102 ? -11.200 1.713 -3.423 1.00 95.31 102 ILE A C 1
ATOM 830 O O . ILE A 1 102 ? -10.519 2.422 -4.167 1.00 95.31 102 ILE A O 1
ATOM 834 N N . TYR A 1 103 ? -11.488 2.073 -2.167 1.00 95.38 103 TYR A N 1
ATOM 835 C CA . TYR A 1 103 ? -10.934 3.280 -1.553 1.00 95.38 103 TYR A CA 1
ATOM 836 C C . TYR A 1 103 ? -9.403 3.204 -1.517 1.00 95.38 103 TYR A C 1
ATOM 838 O O . TYR A 1 103 ? -8.722 4.125 -1.968 1.00 95.38 103 TYR A O 1
ATOM 846 N N . ILE A 1 104 ? -8.858 2.069 -1.071 1.00 95.88 104 ILE A N 1
ATOM 847 C CA . ILE A 1 104 ? -7.410 1.835 -1.045 1.00 95.88 104 ILE A CA 1
ATOM 848 C C . ILE A 1 104 ? -6.810 1.905 -2.453 1.00 95.88 104 ILE A C 1
ATOM 850 O O . ILE A 1 104 ? -5.799 2.575 -2.658 1.00 95.88 104 ILE A O 1
ATOM 854 N N . ALA A 1 105 ? -7.445 1.269 -3.439 1.00 94.56 105 ALA A N 1
ATOM 855 C CA . ALA A 1 105 ? -6.996 1.294 -4.827 1.00 94.56 105 ALA A CA 1
ATOM 856 C C . ALA A 1 105 ? -6.940 2.724 -5.392 1.00 94.56 105 ALA A C 1
ATOM 858 O O . ALA A 1 105 ? -5.968 3.083 -6.057 1.00 94.56 105 ALA A O 1
ATOM 859 N N . ARG A 1 106 ? -7.943 3.559 -5.087 1.00 95.31 106 ARG A N 1
ATOM 860 C CA . ARG A 1 106 ? -7.974 4.976 -5.482 1.00 95.31 106 ARG A CA 1
ATOM 861 C C . ARG A 1 106 ? -6.843 5.774 -4.831 1.00 95.31 106 ARG A C 1
ATOM 863 O O . ARG A 1 106 ? -6.186 6.559 -5.513 1.00 95.31 106 ARG A O 1
ATOM 870 N N . GLU A 1 107 ? -6.599 5.575 -3.540 1.00 95.00 107 GLU A N 1
ATOM 871 C CA . GLU A 1 107 ? -5.507 6.252 -2.832 1.00 95.00 107 GLU A CA 1
ATOM 872 C C . GLU A 1 107 ? -4.136 5.842 -3.394 1.00 95.00 107 GLU A C 1
ATOM 874 O O . GLU A 1 107 ? -3.300 6.701 -3.672 1.00 95.00 107 GLU A O 1
ATOM 879 N N . ILE A 1 108 ? -3.919 4.543 -3.639 1.00 94.19 108 ILE A N 1
ATOM 880 C CA . ILE A 1 108 ? -2.693 4.035 -4.274 1.00 94.19 108 ILE A CA 1
ATOM 881 C C . ILE A 1 108 ? -2.527 4.645 -5.667 1.00 94.19 108 ILE A C 1
ATOM 883 O O . ILE A 1 108 ? -1.456 5.159 -5.979 1.00 94.19 108 ILE A O 1
ATOM 887 N N . GLN A 1 109 ? -3.580 4.651 -6.493 1.00 90.88 109 GLN A N 1
ATOM 888 C CA . GLN A 1 109 ? -3.545 5.270 -7.819 1.00 90.88 109 GLN A CA 1
ATOM 889 C C . GLN A 1 109 ? -3.086 6.733 -7.728 1.00 90.88 109 GLN A C 1
ATOM 891 O O . GLN A 1 109 ? -2.174 7.130 -8.451 1.00 90.88 109 GLN A O 1
ATOM 896 N N . SER A 1 110 ? -3.674 7.521 -6.823 1.00 90.38 110 SER A N 1
ATOM 897 C CA . SER A 1 110 ? -3.304 8.927 -6.618 1.00 90.38 110 SER A CA 1
ATOM 898 C C . SER A 1 110 ? -1.833 9.087 -6.218 1.00 90.38 110 SER A C 1
ATOM 900 O O . SER A 1 110 ? -1.137 9.953 -6.749 1.00 90.38 110 SER A O 1
ATOM 902 N N . ASN A 1 111 ? -1.333 8.223 -5.331 1.00 86.25 111 ASN A N 1
ATOM 903 C CA . ASN A 1 111 ? 0.042 8.287 -4.833 1.00 86.25 111 ASN A CA 1
ATOM 904 C C . ASN A 1 111 ? 1.086 7.741 -5.824 1.00 86.25 111 ASN A C 1
ATOM 906 O O . ASN A 1 111 ? 2.241 8.166 -5.785 1.00 86.25 111 ASN A O 1
ATOM 910 N N . CYS A 1 112 ? 0.704 6.837 -6.731 1.00 82.94 112 CYS A N 1
ATOM 911 C CA . CYS A 1 112 ? 1.589 6.268 -7.753 1.00 82.94 112 CYS A CA 1
ATOM 912 C C . CYS A 1 112 ? 1.600 7.069 -9.071 1.00 82.94 112 CYS A C 1
ATOM 914 O O . CYS A 1 112 ? 2.522 6.906 -9.869 1.00 82.94 112 CYS A O 1
ATOM 916 N N . ILE A 1 113 ? 0.639 7.970 -9.316 1.00 77.69 113 ILE A N 1
ATOM 917 C CA . ILE A 1 113 ? 0.667 8.877 -10.482 1.00 77.69 113 ILE A CA 1
ATOM 918 C C . ILE A 1 113 ? 1.958 9.722 -10.538 1.00 77.69 113 ILE A C 1
ATOM 920 O O . ILE A 1 113 ? 2.544 9.823 -11.618 1.00 77.69 113 ILE A O 1
ATOM 924 N N . PRO A 1 114 ? 2.449 10.315 -9.432 1.00 80.69 114 PRO A N 1
ATOM 925 C CA . PRO A 1 114 ? 3.748 10.983 -9.419 1.00 80.69 114 PRO A CA 1
ATOM 926 C C . PRO A 1 114 ? 4.909 10.064 -9.812 1.00 80.69 114 PRO A C 1
ATOM 928 O O . PRO A 1 114 ? 5.759 10.486 -10.588 1.00 80.69 114 PRO A O 1
ATOM 931 N N . LEU A 1 115 ? 4.913 8.804 -9.357 1.00 76.00 115 LEU A N 1
ATOM 932 C CA . LEU A 1 115 ? 5.944 7.824 -9.719 1.00 76.00 115 LEU A CA 1
ATOM 933 C C . LEU A 1 115 ? 5.949 7.551 -11.229 1.00 76.00 115 LEU A C 1
ATOM 935 O O . LEU A 1 115 ? 7.007 7.560 -11.853 1.00 76.00 115 LEU A O 1
ATOM 939 N N . LEU A 1 116 ? 4.765 7.378 -11.823 1.00 77.69 116 LEU A N 1
ATOM 940 C CA . LEU A 1 116 ? 4.606 7.241 -13.272 1.00 77.69 116 LEU A CA 1
ATOM 941 C C . LEU A 1 116 ? 5.121 8.475 -14.021 1.00 77.69 116 LEU A C 1
ATOM 943 O O . LEU A 1 116 ? 5.818 8.333 -15.020 1.00 77.69 116 LEU A O 1
ATOM 947 N N . ARG A 1 1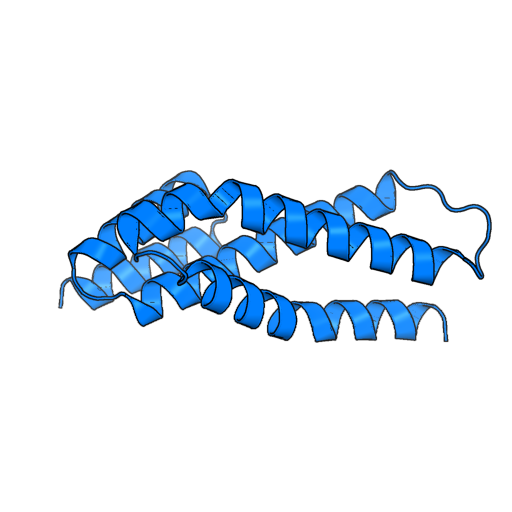17 ? 4.820 9.686 -13.534 1.00 80.88 117 ARG A N 1
ATOM 948 C CA . ARG A 1 117 ? 5.322 10.934 -14.135 1.00 80.88 117 ARG A CA 1
ATOM 949 C C . ARG A 1 117 ? 6.841 11.030 -14.062 1.00 80.88 117 ARG A C 1
ATOM 951 O O . ARG A 1 117 ? 7.465 11.355 -15.062 1.00 80.88 117 ARG A O 1
ATOM 958 N N . THR A 1 118 ? 7.434 10.734 -12.906 1.00 80.88 118 THR A N 1
ATOM 959 C CA . THR A 1 118 ? 8.892 10.715 -12.744 1.00 80.88 118 THR A CA 1
ATOM 960 C C . THR A 1 118 ? 9.531 9.714 -13.691 1.00 80.88 118 THR A C 1
ATOM 962 O O . THR A 1 118 ? 10.526 10.042 -14.321 1.00 80.88 118 THR A O 1
ATOM 965 N N . LEU A 1 119 ? 8.941 8.526 -13.822 1.00 76.38 119 LEU A N 1
ATOM 966 C CA . LEU A 1 119 ? 9.425 7.509 -14.740 1.00 76.38 119 LEU A CA 1
ATOM 967 C C . LEU A 1 119 ? 9.372 7.986 -16.188 1.00 76.38 119 LEU A C 1
ATOM 969 O O . LEU A 1 119 ? 10.364 7.874 -16.889 1.00 76.38 119 LEU A O 1
ATOM 973 N N . LEU A 1 120 ? 8.253 8.563 -16.628 1.00 77.50 120 LEU A N 1
ATOM 974 C CA . LEU A 1 120 ? 8.134 9.109 -17.980 1.00 77.50 120 LEU A CA 1
ATOM 975 C C . LEU A 1 120 ? 9.160 10.225 -18.233 1.00 77.50 120 LEU A C 1
ATOM 977 O O . LEU A 1 120 ? 9.832 10.200 -19.255 1.00 77.50 120 LEU A O 1
ATOM 981 N N . ASN A 1 121 ? 9.357 11.133 -17.276 1.00 81.56 121 ASN A N 1
ATOM 982 C CA . ASN A 1 121 ? 10.346 12.214 -17.370 1.00 81.56 121 ASN A CA 1
ATOM 983 C C . ASN A 1 121 ? 11.812 11.734 -17.361 1.00 81.56 121 ASN A C 1
ATOM 985 O O . ASN A 1 121 ? 12.705 12.537 -17.582 1.00 81.56 121 ASN A O 1
ATOM 989 N N . GLN A 1 122 ? 12.099 10.469 -17.034 1.00 77.19 122 GLN A N 1
ATOM 990 C CA . GLN A 1 122 ? 13.458 9.917 -17.153 1.00 77.19 122 GLN A CA 1
ATOM 991 C C . GLN A 1 122 ? 13.801 9.515 -18.593 1.00 77.19 122 GLN A C 1
ATOM 993 O O . GLN A 1 122 ? 14.973 9.305 -18.894 1.00 77.19 122 GLN A O 1
ATOM 998 N N . PHE A 1 123 ? 12.793 9.383 -19.458 1.00 69.31 123 PHE A N 1
ATOM 999 C CA . PHE A 1 123 ? 12.931 8.915 -20.839 1.00 69.31 123 PHE A CA 1
ATOM 1000 C C . PHE A 1 123 ? 12.547 9.975 -21.887 1.00 69.31 123 PHE A C 1
ATOM 1002 O O . PHE A 1 123 ? 12.615 9.690 -23.081 1.00 69.31 123 PHE A O 1
ATOM 1009 N N . TYR A 1 124 ? 12.166 11.177 -21.444 1.00 59.06 124 TYR A N 1
ATOM 1010 C CA . TYR A 1 124 ? 11.903 12.375 -22.249 1.00 59.06 124 TYR A CA 1
ATOM 1011 C C . TYR A 1 124 ? 12.746 13.533 -21.722 1.00 59.06 124 TYR A C 1
ATOM 1013 O O . TYR A 1 124 ? 13.265 14.305 -22.556 1.00 59.06 124 TYR A O 1
#

pLDDT: mean 91.74, std 6.64, range [59.06, 97.88]

InterPro domains:
  IPR013167 COG4 transport protein, middle alpha-helical bundle [PF08318] (24-124)
  IPR048682 Conserved oligomeric Golgi complex subunit 4 [PTHR24016] (2-123)

Foldseek 3Di:
DVLVVLLVVLVVCLVVVVPVVVLVSLLVNLVVVVQVSSLLSVLSSLLVVLVVVLVVVVVVDDDPDLVCVLVVSVVVSVVSLVVSLVVCQVVCCVRNNPPSSVVSSVSSVVSCVVVNVVSVVVSD